Protein AF-A0A8S0VG34-F1 (afdb_monomer_lite)

InterPro domains:
  IPR052608 U-box domain-containing protein [PTHR45958] (40-133)

pLDDT: mean 79.33, std 19.15, range [35.06, 97.38]

Organism: NCBI:txid158383

Secondary structure (DSSP, 8-state):
-------------------------SHHHHHHHHHHHHHHHHHHHHHHHHHHHHHHHHHHHTS-HHHHHHHHHHHHHHHHHHHHHHHHHHHHHHHHHHHHHHHHHHHHTT---HHHHHHHHHHHHHHTT----

Foldseek 3Di:
DDDDDDDDDDDDDDDDDDDDDDDDDPVPVVVVVVVVVVVVVVVVVVVVVVVVVVVVVVVVVPPPPVVVVVVVVVVVVVVVVVVVVVVLVVVLVVLVVVLVVLVVVCVVVVPPDPVSVVVSVVSVCVSVVHDPD

Radius of gyration: 47.28 Å; chains: 1; bounding box: 106×42×109 Å

Sequence (133 aa):
MGRKKPSTYENDNVTTTQGGHGGGKLNVKAWKTLWRFFIRRRRSIAKSIEDITKEITHAVSCIPLASIDISLGTREDIDQLVDNMRNDKFRAAIAEEKILGKIESGTQERNVDRSYAYNLLVSIAKAVGVPTD

Structure (mmCIF, N/CA/C/O backbone):
data_AF-A0A8S0VG34-F1
#
_entry.id   AF-A0A8S0VG34-F1
#
loop_
_atom_site.group_PDB
_atom_site.id
_atom_site.type_symbol
_atom_site.label_atom_id
_atom_site.label_alt_id
_atom_site.label_comp_id
_atom_site.label_asym_id
_atom_site.label_entity_id
_atom_site.label_seq_id
_atom_site.pdbx_PDB_ins_code
_atom_site.Cartn_x
_atom_site.Cartn_y
_atom_site.Cartn_z
_atom_site.occupancy
_atom_site.B_iso_or_equiv
_atom_site.auth_seq_id
_atom_site.auth_comp_id
_atom_site.auth_asym_id
_atom_site.auth_atom_id
_atom_site.pdbx_PDB_model_num
ATOM 1 N N . MET A 1 1 ? 72.502 -19.125 -27.737 1.00 40.31 1 MET A N 1
ATOM 2 C CA . MET A 1 1 ? 73.772 -18.641 -28.330 1.00 40.31 1 MET A CA 1
ATOM 3 C C . MET A 1 1 ? 73.459 -17.741 -29.523 1.00 40.31 1 MET A C 1
ATOM 5 O O . MET A 1 1 ? 72.666 -18.161 -30.347 1.00 40.31 1 MET A O 1
ATOM 9 N N . GLY A 1 2 ? 74.096 -16.566 -29.633 1.00 43.59 2 GLY A N 1
ATOM 10 C CA . GLY A 1 2 ? 74.110 -15.735 -30.857 1.00 43.59 2 GLY A CA 1
ATOM 11 C C . GLY A 1 2 ? 73.312 -14.431 -30.736 1.00 43.59 2 GLY A C 1
ATOM 12 O O . GLY A 1 2 ? 72.114 -14.461 -30.952 1.00 43.59 2 GLY A O 1
ATOM 13 N N . ARG A 1 3 ? 73.886 -13.357 -30.156 1.00 39.12 3 ARG A N 1
ATOM 14 C CA . ARG A 1 3 ? 74.479 -12.159 -30.833 1.00 39.12 3 ARG A CA 1
ATOM 15 C C . ARG A 1 3 ? 73.453 -11.336 -31.640 1.00 39.12 3 ARG A C 1
ATOM 17 O O . ARG A 1 3 ? 72.701 -11.918 -32.392 1.00 39.12 3 ARG A O 1
ATOM 24 N N . LYS A 1 4 ? 73.406 -10.003 -31.681 1.00 43.50 4 LYS A N 1
ATOM 25 C CA . LYS A 1 4 ? 73.972 -8.816 -31.003 1.00 43.50 4 LYS A CA 1
ATOM 26 C C . LYS A 1 4 ? 73.130 -7.638 -31.582 1.00 43.50 4 LYS A C 1
ATOM 28 O O . LYS A 1 4 ? 72.599 -7.766 -32.680 1.00 43.50 4 LYS A O 1
ATOM 33 N N . LYS A 1 5 ? 72.979 -6.539 -30.832 1.00 45.50 5 LYS A N 1
ATOM 34 C CA . LYS A 1 5 ? 72.196 -5.321 -31.167 1.00 45.50 5 LYS A CA 1
ATOM 35 C C . LYS A 1 5 ? 72.882 -4.432 -32.257 1.00 45.50 5 LYS A C 1
ATOM 37 O O . LYS A 1 5 ? 73.869 -4.880 -32.831 1.00 45.50 5 LYS A O 1
ATOM 42 N N . PRO A 1 6 ? 72.526 -3.134 -32.389 1.00 62.75 6 PRO A N 1
ATOM 43 C CA . PRO A 1 6 ? 71.537 -2.504 -33.279 1.00 62.75 6 PRO A CA 1
ATOM 44 C C . PRO A 1 6 ? 72.239 -1.566 -34.301 1.00 62.75 6 PRO A C 1
ATOM 46 O O . PRO A 1 6 ? 73.437 -1.339 -34.177 1.00 62.75 6 PRO A O 1
ATOM 49 N N . SER A 1 7 ? 71.559 -0.967 -35.286 1.00 38.81 7 SER A N 1
ATOM 50 C CA . SER A 1 7 ? 72.181 0.153 -36.026 1.00 38.81 7 SER A CA 1
ATOM 51 C C . SER A 1 7 ? 71.122 1.036 -36.684 1.00 38.81 7 SER A C 1
ATOM 53 O O . SER A 1 7 ? 70.323 0.544 -37.471 1.00 38.81 7 SER A O 1
ATOM 55 N N . THR A 1 8 ? 70.831 2.192 -36.087 1.00 35.06 8 THR A N 1
ATOM 56 C CA . THR A 1 8 ? 71.418 3.520 -36.372 1.00 35.06 8 THR A CA 1
ATOM 57 C C . THR A 1 8 ? 70.882 4.084 -37.683 1.00 35.06 8 THR A C 1
ATOM 59 O O . THR A 1 8 ? 71.257 3.662 -38.770 1.00 35.06 8 THR A O 1
ATOM 62 N N . TYR A 1 9 ? 69.967 5.038 -37.526 1.00 39.81 9 TYR A N 1
ATOM 63 C CA . TYR A 1 9 ? 69.551 5.964 -38.563 1.00 39.81 9 TYR A CA 1
ATOM 64 C C . TYR A 1 9 ? 70.639 7.025 -38.697 1.00 39.81 9 TYR A C 1
ATOM 66 O O . TYR A 1 9 ? 70.852 7.807 -37.775 1.00 39.81 9 TYR A O 1
ATOM 74 N N . GLU A 1 10 ? 71.329 6.993 -39.824 1.00 38.03 10 GLU A N 1
ATOM 75 C CA . GLU A 1 10 ? 72.321 7.958 -40.289 1.00 38.03 10 GLU A CA 1
ATOM 76 C C . GLU A 1 10 ? 72.487 7.638 -41.784 1.00 38.03 10 GLU A C 1
ATOM 78 O O . GLU A 1 10 ? 72.580 6.467 -42.136 1.00 38.03 10 GLU A O 1
ATOM 83 N N . ASN A 1 11 ? 72.487 8.524 -42.764 1.00 38.16 11 ASN A N 1
ATOM 84 C CA . ASN A 1 11 ? 72.230 9.944 -42.907 1.00 38.16 11 ASN A CA 1
ATOM 85 C C . ASN A 1 11 ? 72.037 10.150 -44.429 1.00 38.16 11 ASN A C 1
ATOM 87 O O . ASN A 1 11 ? 72.308 9.251 -45.226 1.00 38.16 11 ASN A O 1
ATOM 91 N N . ASP A 1 12 ? 71.624 11.357 -44.798 1.00 39.22 12 ASP A N 1
ATOM 92 C CA . ASP A 1 12 ? 71.872 11.980 -46.100 1.00 39.22 12 ASP A CA 1
ATOM 93 C C . ASP A 1 12 ? 71.093 11.446 -47.311 1.00 39.22 12 ASP A C 1
ATOM 95 O O . ASP A 1 12 ? 71.310 10.362 -47.843 1.00 39.22 12 ASP A O 1
ATOM 99 N N . ASN A 1 13 ? 70.199 12.294 -47.826 1.00 40.22 13 ASN A N 1
ATOM 100 C CA . ASN A 1 13 ? 70.563 13.080 -49.005 1.00 40.22 13 ASN A CA 1
ATOM 101 C C . ASN A 1 13 ? 69.572 14.232 -49.204 1.00 40.22 13 ASN A C 1
ATOM 103 O O . ASN A 1 13 ? 68.452 14.079 -49.693 1.00 40.22 13 ASN A O 1
ATOM 107 N N . VAL A 1 14 ? 70.041 15.415 -48.818 1.00 51.06 14 VAL A N 1
ATOM 108 C CA . VAL A 1 14 ? 69.584 16.709 -49.322 1.00 51.06 14 VAL A CA 1
ATOM 109 C C . VAL A 1 14 ? 69.969 16.798 -50.799 1.00 51.06 14 VAL A C 1
ATOM 111 O O . VAL A 1 14 ? 71.143 16.654 -51.114 1.00 51.06 14 VAL A O 1
ATOM 114 N N . THR A 1 15 ? 69.019 17.069 -51.698 1.00 41.03 15 THR A N 1
ATOM 115 C CA . THR A 1 15 ? 69.069 18.213 -52.639 1.00 41.03 15 THR A CA 1
ATOM 116 C C . THR A 1 15 ? 67.884 18.214 -53.614 1.00 41.03 15 THR A C 1
ATOM 118 O O . THR A 1 15 ? 67.705 17.334 -54.445 1.00 41.03 15 THR A O 1
ATOM 121 N N . THR A 1 16 ? 67.074 19.263 -53.473 1.00 47.50 16 THR A N 1
ATOM 122 C CA . THR A 1 16 ? 66.627 20.193 -54.520 1.00 47.50 16 THR A CA 1
ATOM 123 C C . THR A 1 16 ? 66.358 19.658 -55.930 1.00 47.50 16 THR A C 1
ATOM 125 O O . THR A 1 16 ? 67.280 19.428 -56.705 1.00 47.50 16 THR A O 1
ATOM 128 N N . THR A 1 17 ? 65.098 19.741 -56.367 1.00 38.56 17 THR A N 1
ATOM 129 C CA . THR A 1 17 ? 64.801 20.335 -57.682 1.00 38.56 17 THR A CA 1
ATOM 130 C C . THR A 1 17 ? 63.447 21.043 -57.654 1.00 38.56 17 THR A C 1
ATOM 132 O O . THR A 1 17 ? 62.394 20.442 -57.453 1.00 38.56 17 THR A O 1
ATOM 135 N N . GLN A 1 18 ? 63.508 22.361 -57.818 1.00 44.81 18 GLN A N 1
ATOM 136 C CA . GLN A 1 18 ? 62.388 23.244 -58.116 1.00 44.81 18 GLN A CA 1
ATOM 137 C C . GLN A 1 18 ? 61.956 23.041 -59.578 1.00 44.81 18 GLN A C 1
ATOM 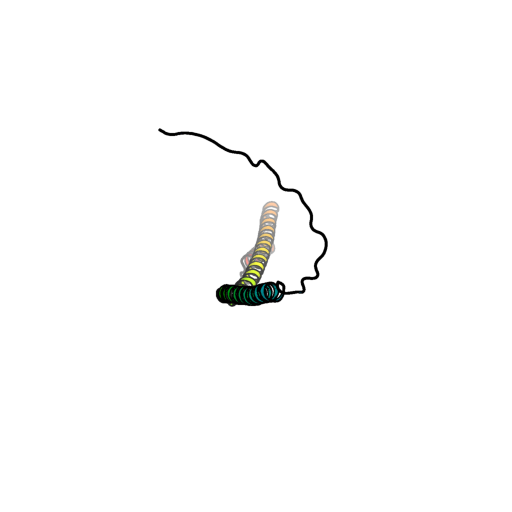139 O O . GLN A 1 18 ? 62.806 22.967 -60.459 1.00 44.81 18 GLN A O 1
ATOM 144 N N . GLY A 1 19 ? 60.644 23.068 -59.828 1.00 42.66 19 GLY A N 1
ATOM 145 C CA . GLY A 1 19 ? 60.066 23.389 -61.139 1.00 42.66 19 GLY A CA 1
ATOM 146 C C . GLY A 1 19 ? 59.635 22.190 -61.986 1.00 42.66 19 GLY A C 1
ATOM 147 O O . GLY A 1 19 ? 60.456 21.450 -62.508 1.00 42.66 19 GLY A O 1
ATOM 148 N N . GLY A 1 20 ? 58.323 22.043 -62.193 1.00 35.88 20 GLY A N 1
ATOM 149 C CA . GLY A 1 20 ? 57.797 21.101 -63.181 1.00 35.88 20 GLY A CA 1
ATOM 150 C C . GLY A 1 20 ? 56.324 20.776 -62.989 1.00 35.88 20 GLY A C 1
ATOM 151 O O . GLY A 1 20 ? 55.958 19.902 -62.215 1.00 35.88 20 GLY A O 1
ATOM 152 N N . HIS A 1 21 ? 55.479 21.502 -63.707 1.00 47.31 21 HIS A N 1
ATOM 153 C CA . HIS A 1 21 ? 54.034 21.345 -63.824 1.00 47.31 21 HIS A CA 1
ATOM 154 C C . HIS A 1 21 ? 53.612 19.868 -64.029 1.00 47.31 21 HIS A C 1
ATOM 156 O O . HIS A 1 21 ? 53.824 19.294 -65.093 1.00 47.31 21 HIS A O 1
ATOM 162 N N . GLY A 1 22 ? 53.006 19.247 -63.010 1.00 39.84 22 GLY A N 1
ATOM 163 C CA . GLY A 1 22 ? 52.525 17.862 -63.048 1.00 39.84 22 GLY A CA 1
ATOM 164 C C . GLY A 1 22 ? 51.101 17.758 -62.512 1.00 39.84 22 GLY A C 1
ATOM 165 O O . GLY A 1 22 ? 50.880 17.452 -61.343 1.00 39.84 22 GLY A O 1
ATOM 166 N N . GLY A 1 23 ? 50.120 18.051 -63.364 1.00 43.44 23 GLY A N 1
ATOM 167 C CA . GLY A 1 23 ? 48.701 17.984 -63.029 1.00 43.44 23 GLY A CA 1
ATOM 168 C C . GLY A 1 23 ? 48.244 16.605 -62.525 1.00 43.44 23 GLY A C 1
ATOM 169 O O . GLY A 1 23 ? 48.326 15.597 -63.221 1.00 43.44 23 GLY A O 1
ATOM 170 N N . GLY A 1 24 ? 47.686 16.587 -61.312 1.00 56.69 24 GLY A N 1
ATOM 171 C CA . GLY A 1 24 ? 46.324 16.094 -61.078 1.00 56.69 24 GLY A CA 1
ATOM 172 C C . GLY A 1 24 ? 45.984 14.626 -61.369 1.00 56.69 24 GLY A C 1
ATOM 173 O O . GLY A 1 24 ? 44.923 14.375 -61.930 1.00 56.69 24 GLY A O 1
ATOM 174 N N . LYS A 1 25 ? 46.791 13.636 -60.953 1.00 55.91 25 LYS A N 1
ATOM 175 C CA . LYS A 1 25 ? 46.405 12.203 -61.074 1.00 55.91 25 LYS A CA 1
ATOM 176 C C . LYS A 1 25 ? 46.281 11.404 -59.767 1.00 55.91 25 LYS A C 1
ATOM 178 O O . LYS A 1 25 ? 46.025 10.203 -59.815 1.00 55.91 25 LYS A O 1
ATOM 183 N N . LEU A 1 26 ? 46.370 12.042 -58.596 1.00 56.66 26 LEU A N 1
ATOM 184 C CA . LEU A 1 26 ? 46.308 11.347 -57.292 1.00 56.66 26 LEU A CA 1
ATOM 185 C C . LEU A 1 26 ? 45.003 11.530 -56.497 1.00 56.66 26 LEU A C 1
ATOM 187 O O . LEU A 1 26 ? 44.831 10.931 -55.440 1.00 56.66 26 LEU A O 1
ATOM 191 N N . ASN A 1 27 ? 44.033 12.282 -57.012 1.00 69.00 27 ASN A N 1
ATOM 192 C CA . ASN A 1 27 ? 42.864 12.681 -56.228 1.00 69.00 27 ASN A CA 1
ATOM 193 C C . ASN A 1 27 ? 41.664 11.713 -56.387 1.00 69.00 27 ASN A C 1
ATOM 195 O O . ASN A 1 27 ? 41.063 11.296 -55.404 1.00 69.00 27 ASN A O 1
ATOM 199 N N . VAL A 1 28 ? 41.389 11.197 -57.590 1.00 78.44 28 VAL A N 1
ATOM 200 C CA . VAL A 1 28 ? 40.199 10.351 -57.846 1.00 78.44 28 VAL A CA 1
ATOM 201 C C . VAL A 1 28 ? 40.183 9.055 -57.019 1.00 78.44 28 VAL A C 1
ATOM 203 O O . VAL A 1 28 ? 39.137 8.647 -56.512 1.00 78.44 28 VAL A O 1
ATOM 206 N N . LYS A 1 29 ? 41.342 8.408 -56.830 1.00 81.81 29 LYS A N 1
ATOM 207 C CA . LYS A 1 29 ? 41.445 7.186 -56.011 1.00 81.81 29 LYS A CA 1
ATOM 208 C C . LYS A 1 29 ? 41.180 7.474 -54.531 1.00 81.81 29 LYS A C 1
ATOM 210 O O . LYS A 1 29 ? 40.463 6.710 -53.893 1.00 81.81 29 LYS A O 1
ATOM 215 N N . ALA A 1 30 ? 41.702 8.584 -54.008 1.00 85.06 30 ALA A N 1
ATOM 216 C CA . ALA A 1 30 ? 41.491 8.992 -52.621 1.00 85.06 30 ALA A CA 1
ATOM 217 C C . ALA A 1 30 ? 40.011 9.305 -52.342 1.00 85.06 30 ALA A C 1
ATOM 219 O O . ALA A 1 30 ? 39.449 8.804 -51.369 1.00 85.06 30 ALA A O 1
ATOM 220 N N . TRP A 1 31 ? 39.343 10.031 -53.244 1.00 87.81 31 TRP A N 1
ATOM 221 C CA . TRP A 1 31 ? 37.920 10.364 -53.109 1.00 87.81 31 TRP A CA 1
ATOM 222 C C . TRP A 1 31 ? 37.017 9.141 -53.255 1.00 87.81 31 TRP A C 1
ATOM 224 O O . TRP A 1 31 ? 36.054 8.986 -52.505 1.00 87.81 31 TRP A O 1
ATOM 234 N N . LYS A 1 32 ? 37.369 8.206 -54.144 1.00 91.94 32 LYS A N 1
ATOM 235 C CA . LYS A 1 32 ? 36.672 6.919 -54.267 1.00 91.94 32 LYS A CA 1
ATOM 236 C C . LYS A 1 32 ? 36.789 6.083 -52.989 1.00 91.94 32 LYS A C 1
ATOM 238 O O . LYS A 1 32 ? 35.807 5.468 -52.569 1.00 91.94 32 LYS A O 1
ATOM 243 N N . THR A 1 33 ? 37.960 6.068 -52.354 1.00 88.88 33 THR A N 1
ATOM 244 C CA . THR A 1 33 ? 38.181 5.365 -51.081 1.00 88.88 33 THR A CA 1
ATOM 245 C C . THR A 1 33 ? 37.427 6.030 -49.929 1.00 88.88 33 THR A C 1
ATOM 247 O O . THR A 1 33 ? 36.768 5.332 -49.157 1.00 88.88 33 THR A O 1
ATOM 250 N N . LEU A 1 34 ? 37.437 7.364 -49.853 1.00 93.00 34 LEU A N 1
ATOM 251 C CA . LEU A 1 34 ? 36.669 8.127 -48.864 1.00 93.00 34 LEU A CA 1
ATOM 252 C C . LEU A 1 34 ? 35.166 7.891 -49.010 1.00 93.00 34 LEU A C 1
ATOM 254 O O . LEU A 1 34 ? 34.503 7.557 -48.031 1.00 93.00 34 LEU A O 1
ATOM 258 N N . TRP A 1 35 ? 34.622 7.972 -50.225 1.00 93.56 35 TRP A N 1
ATOM 259 C CA . TRP A 1 35 ? 33.202 7.713 -50.459 1.00 93.56 35 TRP A CA 1
ATOM 260 C C . TRP A 1 35 ? 32.822 6.284 -50.037 1.00 93.56 35 TRP A C 1
ATOM 262 O O . TRP A 1 35 ? 31.864 6.080 -49.287 1.00 93.56 35 TRP A O 1
ATOM 272 N N . ARG A 1 36 ? 33.620 5.280 -50.417 1.00 93.31 36 ARG A N 1
ATOM 273 C CA . ARG A 1 36 ? 33.411 3.892 -49.972 1.00 93.31 36 ARG A CA 1
ATOM 274 C C . ARG A 1 36 ? 33.410 3.759 -48.448 1.00 93.31 36 ARG A C 1
ATOM 276 O O . ARG A 1 36 ? 32.564 3.048 -47.903 1.00 93.31 36 ARG A O 1
ATOM 283 N N . PHE A 1 37 ? 34.318 4.450 -47.762 1.00 93.62 37 PHE A N 1
ATOM 284 C CA . PHE A 1 37 ? 34.355 4.491 -46.302 1.00 93.62 37 PHE A CA 1
ATOM 285 C C . PHE A 1 37 ? 33.086 5.125 -45.716 1.00 93.62 37 PHE A C 1
ATOM 287 O O . PHE A 1 37 ? 32.470 4.536 -44.828 1.00 93.62 37 PHE A O 1
ATOM 294 N N . PHE A 1 38 ? 32.645 6.267 -46.249 1.00 94.25 38 PHE A N 1
ATOM 295 C CA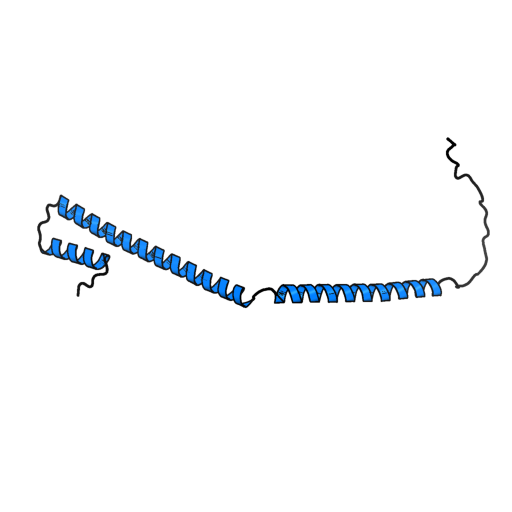 . PHE A 1 38 ? 31.432 6.952 -45.798 1.00 94.25 38 PHE A CA 1
ATOM 296 C C . PHE A 1 38 ? 30.169 6.104 -45.977 1.00 94.25 38 PHE A C 1
ATOM 298 O O . PHE A 1 38 ? 29.379 5.998 -45.038 1.00 94.25 38 PHE A O 1
ATOM 305 N N . ILE A 1 39 ? 29.987 5.449 -47.132 1.00 93.56 39 ILE A N 1
ATOM 306 C CA . ILE A 1 39 ? 28.841 4.548 -47.355 1.00 93.56 39 ILE A CA 1
ATOM 307 C C . ILE A 1 39 ? 28.861 3.408 -46.338 1.00 93.56 39 ILE A C 1
ATOM 309 O O . ILE A 1 39 ? 27.844 3.124 -45.705 1.00 93.56 39 ILE A O 1
ATOM 313 N N . ARG A 1 40 ? 30.018 2.757 -46.162 1.00 93.56 40 ARG A N 1
ATOM 314 C CA . ARG A 1 40 ? 30.153 1.632 -45.230 1.00 93.56 40 ARG A CA 1
ATOM 315 C C . ARG A 1 40 ? 29.859 2.061 -43.796 1.00 93.56 40 ARG A C 1
ATOM 317 O O . ARG A 1 40 ? 29.150 1.355 -43.086 1.00 93.56 40 ARG A O 1
ATOM 324 N N . ARG A 1 41 ? 30.350 3.232 -43.389 1.00 94.88 41 ARG A N 1
ATOM 325 C CA . ARG A 1 41 ? 30.123 3.766 -42.046 1.00 94.88 41 ARG A CA 1
ATOM 326 C C . ARG A 1 41 ? 28.662 4.142 -41.812 1.00 94.88 41 ARG A C 1
ATOM 328 O O . ARG A 1 41 ? 28.127 3.764 -40.779 1.00 94.88 41 ARG A O 1
ATOM 335 N N . ARG A 1 42 ? 27.985 4.786 -42.772 1.00 93.88 42 ARG A N 1
ATOM 336 C CA . ARG A 1 42 ? 26.542 5.069 -42.653 1.00 93.88 42 ARG A CA 1
ATOM 337 C C . ARG A 1 42 ? 25.711 3.794 -42.530 1.00 93.88 42 ARG A C 1
ATOM 339 O O . ARG A 1 42 ? 24.840 3.736 -41.674 1.00 93.88 42 ARG A O 1
ATOM 346 N N . ARG A 1 43 ? 26.009 2.762 -43.329 1.00 93.56 43 ARG A N 1
ATOM 347 C CA . ARG A 1 43 ? 25.324 1.460 -43.232 1.00 93.56 43 ARG A CA 1
ATOM 348 C C . ARG A 1 43 ? 25.565 0.780 -41.886 1.00 93.56 43 ARG A C 1
ATOM 350 O O . ARG A 1 43 ? 24.628 0.258 -41.303 1.00 93.56 43 ARG A O 1
ATOM 357 N N . SER A 1 44 ? 26.797 0.823 -41.383 1.00 95.00 44 SER A N 1
ATOM 358 C CA . SER A 1 44 ? 27.142 0.264 -40.071 1.00 95.00 44 SER A CA 1
ATOM 359 C C . SER A 1 44 ? 26.424 0.982 -38.927 1.00 95.00 44 SER A C 1
ATOM 361 O O . SER A 1 44 ? 25.912 0.317 -38.034 1.00 95.00 44 SER A O 1
ATOM 363 N N . ILE A 1 45 ? 26.342 2.314 -38.971 1.00 95.25 45 ILE A N 1
ATOM 364 C CA . ILE A 1 45 ? 25.615 3.100 -37.965 1.00 95.25 45 ILE A CA 1
ATOM 365 C C . ILE A 1 45 ? 24.115 2.799 -38.035 1.00 95.25 45 ILE A C 1
ATOM 367 O O . ILE A 1 45 ? 23.506 2.527 -37.009 1.00 95.25 45 ILE A O 1
ATOM 371 N N . ALA A 1 46 ? 23.529 2.787 -39.236 1.00 96.00 46 ALA A N 1
ATOM 372 C CA . ALA A 1 46 ? 22.114 2.461 -39.414 1.00 96.00 46 ALA A CA 1
ATOM 373 C C . ALA A 1 46 ? 21.779 1.057 -38.888 1.00 96.00 46 ALA A C 1
ATOM 375 O O . ALA A 1 46 ? 20.776 0.884 -38.204 1.00 96.00 46 ALA A O 1
ATOM 376 N N . LYS A 1 47 ? 22.654 0.077 -39.146 1.00 96.19 47 LYS A N 1
ATOM 377 C CA . LYS A 1 47 ? 22.505 -1.290 -38.644 1.00 96.19 47 LYS A CA 1
ATOM 378 C C . LYS A 1 47 ? 22.562 -1.348 -37.116 1.00 96.19 47 LYS A C 1
ATOM 380 O O . LYS A 1 47 ? 21.699 -1.953 -36.502 1.00 96.19 47 LYS A O 1
ATOM 385 N N . SER A 1 48 ? 23.518 -0.647 -36.507 1.00 96.81 48 SER A N 1
ATOM 386 C CA . SER A 1 48 ? 23.619 -0.569 -35.047 1.00 96.81 48 SER A CA 1
ATOM 387 C C . SER A 1 48 ? 22.379 0.065 -34.412 1.00 96.81 48 SER A C 1
ATOM 389 O O . SER A 1 48 ? 21.932 -0.409 -33.376 1.00 96.81 48 SER A O 1
ATOM 391 N N . ILE A 1 49 ? 21.814 1.113 -35.020 1.00 96.88 49 ILE A N 1
ATOM 392 C CA . ILE A 1 49 ? 20.578 1.742 -34.532 1.00 96.88 49 ILE A CA 1
ATOM 393 C C . ILE A 1 49 ? 19.403 0.766 -34.633 1.00 96.88 49 ILE A C 1
ATOM 395 O O . ILE A 1 49 ? 18.621 0.658 -33.692 1.00 96.88 49 ILE A O 1
ATOM 399 N N . GLU A 1 50 ? 19.280 0.051 -35.752 1.00 97.38 50 GLU A N 1
ATOM 400 C CA . GLU A 1 50 ? 18.244 -0.969 -35.944 1.00 97.38 50 GLU A CA 1
ATOM 401 C C . GLU A 1 50 ? 18.336 -2.064 -34.873 1.00 97.38 50 GLU A C 1
ATOM 403 O O . GLU A 1 50 ? 17.328 -2.410 -34.259 1.00 97.38 50 GLU A O 1
ATOM 408 N N . ASP A 1 51 ? 19.540 -2.577 -34.625 1.00 96.94 51 ASP A N 1
ATOM 409 C CA . ASP A 1 51 ? 19.759 -3.667 -33.677 1.00 96.94 51 ASP A CA 1
ATOM 410 C C . ASP A 1 51 ? 19.480 -3.211 -32.229 1.00 96.94 51 ASP A C 1
ATOM 412 O O . ASP A 1 51 ? 18.734 -3.882 -31.517 1.00 96.94 51 ASP A O 1
ATOM 416 N N . ILE A 1 52 ? 19.949 -2.019 -31.829 1.00 96.75 52 ILE A N 1
ATOM 417 C CA . ILE A 1 52 ? 19.647 -1.428 -30.508 1.00 96.75 52 ILE A CA 1
ATOM 418 C C . ILE A 1 52 ? 18.141 -1.187 -30.347 1.00 96.75 52 ILE A C 1
ATOM 420 O O . ILE A 1 52 ? 17.568 -1.467 -29.298 1.00 96.75 52 ILE A O 1
ATOM 424 N N . THR A 1 53 ? 17.469 -0.691 -31.387 1.00 95.94 53 THR A N 1
ATOM 425 C CA . THR A 1 53 ? 16.023 -0.422 -31.329 1.00 95.94 53 THR A CA 1
ATOM 426 C C . THR A 1 53 ? 15.229 -1.717 -31.159 1.00 95.94 53 THR A C 1
ATOM 428 O O . THR A 1 53 ? 14.253 -1.742 -30.407 1.00 95.94 53 THR A O 1
ATOM 431 N N . LYS A 1 54 ? 15.651 -2.811 -31.807 1.00 96.62 54 LYS A N 1
ATOM 432 C CA . LYS A 1 54 ? 15.046 -4.138 -31.615 1.00 96.62 54 LYS A CA 1
ATOM 433 C C . LYS A 1 54 ? 15.246 -4.650 -30.197 1.00 96.62 54 LYS A C 1
ATOM 435 O O . LYS A 1 54 ? 14.298 -5.168 -29.618 1.00 96.62 54 LYS A O 1
ATOM 440 N N . GLU A 1 55 ? 16.438 -4.477 -29.637 1.00 96.00 55 GLU A N 1
ATOM 441 C CA . GLU A 1 55 ? 16.733 -4.881 -28.263 1.00 96.00 55 GLU A CA 1
ATOM 442 C C . GLU A 1 55 ? 15.901 -4.085 -27.248 1.00 96.00 55 GLU A C 1
ATOM 444 O O . GLU A 1 55 ? 15.286 -4.683 -26.369 1.00 96.00 55 GLU A O 1
ATOM 449 N N . ILE A 1 56 ? 15.775 -2.763 -27.423 1.00 94.19 56 ILE A N 1
ATOM 450 C CA . ILE A 1 56 ? 14.889 -1.919 -26.603 1.00 94.19 56 ILE A CA 1
ATOM 451 C C . ILE A 1 56 ? 13.437 -2.374 -26.738 1.00 94.19 56 ILE A C 1
ATOM 453 O O . ILE A 1 56 ? 12.745 -2.528 -25.737 1.00 94.19 56 ILE A O 1
ATOM 457 N N . THR A 1 57 ? 12.971 -2.620 -27.964 1.00 93.00 57 THR A N 1
ATOM 458 C CA . THR A 1 57 ? 11.595 -3.078 -28.211 1.00 93.00 57 THR A CA 1
ATOM 459 C C . THR A 1 57 ? 11.332 -4.408 -27.513 1.00 93.00 57 THR A C 1
ATOM 461 O O . THR A 1 57 ? 10.307 -4.565 -26.854 1.00 93.00 57 THR A O 1
ATOM 464 N N . HIS A 1 58 ? 12.278 -5.345 -27.600 1.00 91.06 58 HIS A N 1
ATOM 465 C CA . HIS A 1 58 ? 12.195 -6.628 -26.918 1.00 91.06 58 HIS A CA 1
ATOM 466 C C . HIS A 1 58 ? 12.182 -6.446 -25.394 1.00 91.06 58 HIS A C 1
ATOM 468 O O . HIS A 1 58 ? 11.276 -6.943 -24.731 1.00 91.06 58 HIS A O 1
ATOM 474 N N . ALA A 1 59 ? 13.112 -5.665 -24.840 1.00 89.50 59 ALA A N 1
ATOM 475 C CA . ALA A 1 59 ? 13.179 -5.383 -23.409 1.00 89.50 59 ALA A CA 1
ATOM 476 C C . ALA A 1 59 ? 11.885 -4.744 -22.882 1.00 89.50 59 ALA A C 1
ATOM 478 O O . ALA A 1 59 ? 11.359 -5.189 -21.868 1.00 89.50 59 ALA A O 1
ATOM 479 N N . VAL A 1 60 ? 11.330 -3.761 -23.598 1.00 84.00 60 VAL A N 1
ATOM 480 C CA . VAL A 1 60 ? 10.057 -3.114 -23.248 1.00 84.00 60 VAL A CA 1
ATOM 481 C C . VAL A 1 60 ? 8.883 -4.085 -23.373 1.00 84.00 60 VAL A C 1
ATOM 483 O O . VAL A 1 60 ? 8.005 -4.074 -22.517 1.00 84.00 60 VAL A O 1
ATOM 486 N N . SER A 1 61 ? 8.873 -4.968 -24.376 1.00 83.06 61 SER A N 1
ATOM 487 C CA . SER A 1 61 ? 7.833 -6.000 -24.510 1.00 83.06 61 SER A CA 1
ATOM 488 C C . SER A 1 61 ? 7.866 -7.042 -23.388 1.00 83.06 61 SER A C 1
ATOM 490 O O . SER A 1 61 ? 6.837 -7.631 -23.066 1.00 83.06 61 SER A O 1
ATOM 492 N N . CYS A 1 62 ? 9.030 -7.245 -22.763 1.00 82.25 62 CYS A N 1
ATOM 493 C CA . CYS A 1 62 ? 9.175 -8.091 -21.583 1.00 82.25 62 CYS A CA 1
ATOM 494 C C . CYS A 1 62 ? 8.712 -7.404 -20.291 1.00 82.25 62 CYS A C 1
ATOM 496 O O . CYS A 1 62 ? 8.585 -8.087 -19.277 1.00 82.25 62 CYS A O 1
ATOM 498 N N . ILE A 1 63 ? 8.468 -6.087 -20.296 1.00 81.12 63 ILE A N 1
ATOM 499 C CA . ILE A 1 63 ? 7.907 -5.388 -19.140 1.00 81.12 63 ILE A CA 1
ATOM 500 C C . ILE A 1 63 ? 6.406 -5.696 -19.102 1.00 81.12 63 ILE A C 1
ATOM 502 O O . ILE A 1 63 ? 5.679 -5.293 -20.013 1.00 81.12 63 ILE A O 1
ATOM 506 N N . PRO A 1 64 ? 5.896 -6.369 -18.057 1.00 73.62 64 PRO A N 1
ATOM 507 C CA . PRO A 1 64 ? 4.465 -6.554 -17.895 1.00 73.62 64 PRO A CA 1
ATOM 508 C C . PRO A 1 64 ? 3.840 -5.207 -17.510 1.00 73.62 64 PRO A C 1
ATOM 510 O O . PRO A 1 64 ? 3.671 -4.905 -16.333 1.00 73.62 64 PRO A O 1
ATOM 513 N N . LEU A 1 65 ? 3.511 -4.377 -18.506 1.00 65.94 65 LEU A N 1
ATOM 514 C CA . LEU A 1 65 ? 2.960 -3.028 -18.310 1.00 65.94 65 LEU A CA 1
ATOM 515 C C . LEU A 1 65 ? 1.685 -3.046 -17.452 1.00 65.94 65 LEU A C 1
ATOM 517 O O . LEU A 1 65 ? 1.516 -2.190 -16.589 1.00 65.94 65 LEU A O 1
ATOM 521 N N . ALA A 1 66 ? 0.849 -4.078 -17.607 1.00 63.47 66 ALA A N 1
ATOM 522 C CA . ALA A 1 66 ? -0.317 -4.302 -16.753 1.00 63.47 66 ALA A CA 1
ATOM 523 C C . ALA A 1 66 ? 0.060 -4.497 -15.270 1.00 63.47 66 ALA A C 1
ATOM 525 O O . ALA A 1 66 ? -0.662 -4.051 -14.390 1.00 63.47 66 ALA A O 1
ATOM 526 N N . SER A 1 67 ? 1.214 -5.104 -14.972 1.00 62.38 67 SER A N 1
ATOM 527 C CA . SER A 1 67 ? 1.685 -5.283 -13.592 1.00 62.38 67 SER A CA 1
ATOM 528 C C . SER A 1 67 ? 2.150 -3.976 -12.950 1.00 62.38 67 SER A C 1
ATOM 530 O O . SER A 1 67 ? 2.116 -3.879 -11.727 1.00 62.38 67 SER A O 1
ATOM 532 N N . ILE A 1 68 ? 2.604 -2.994 -13.734 1.00 63.88 68 ILE A N 1
ATOM 533 C CA . ILE A 1 68 ? 3.024 -1.684 -13.211 1.00 63.88 68 ILE A CA 1
ATOM 534 C C . ILE A 1 68 ? 1.798 -0.886 -12.758 1.00 63.88 68 ILE A C 1
ATOM 536 O O . ILE A 1 68 ? 1.813 -0.323 -11.667 1.00 63.88 68 ILE A O 1
ATOM 540 N N . ASP A 1 69 ? 0.732 -0.896 -13.557 1.00 65.81 69 ASP A N 1
ATOM 541 C CA . ASP A 1 69 ? -0.526 -0.211 -13.241 1.00 65.81 69 ASP A CA 1
ATOM 542 C C . ASP A 1 69 ? -1.235 -0.856 -12.035 1.00 65.81 69 ASP A C 1
ATOM 544 O O . ASP A 1 69 ? -1.615 -0.178 -11.082 1.00 65.81 69 ASP A O 1
ATOM 548 N N . ILE A 1 70 ? -1.278 -2.196 -11.998 1.00 66.50 70 ILE A N 1
ATOM 549 C CA . ILE A 1 70 ? -1.799 -2.954 -10.848 1.00 66.50 70 ILE A CA 1
ATOM 550 C C . ILE A 1 70 ? -0.974 -2.671 -9.579 1.00 66.50 70 ILE A C 1
ATOM 552 O O . ILE A 1 70 ? -1.538 -2.529 -8.498 1.00 66.50 70 ILE A O 1
ATOM 556 N N . SER A 1 71 ? 0.354 -2.554 -9.685 1.00 67.38 71 SER A N 1
ATOM 557 C CA . SER A 1 71 ? 1.239 -2.260 -8.543 1.00 67.38 71 SER A CA 1
ATOM 558 C C . SER A 1 71 ? 1.002 -0.863 -7.946 1.00 67.38 71 SER A C 1
ATOM 560 O O . SER A 1 71 ? 1.071 -0.682 -6.733 1.00 67.38 71 SER A O 1
ATOM 562 N N . LEU A 1 72 ? 0.673 0.125 -8.783 1.00 71.12 72 LEU A N 1
ATOM 563 C CA . LEU A 1 72 ? 0.331 1.476 -8.332 1.00 71.12 72 LEU A CA 1
ATOM 564 C C . LEU A 1 72 ? -1.038 1.528 -7.647 1.00 71.12 72 LEU A C 1
ATOM 566 O O . LEU A 1 72 ? -1.127 2.062 -6.545 1.00 71.12 72 LEU A O 1
ATOM 570 N N . GLY A 1 73 ? -2.071 0.930 -8.251 1.00 76.06 73 GLY A N 1
ATOM 571 C CA . GLY A 1 73 ? -3.407 0.870 -7.645 1.00 76.06 73 GLY A CA 1
ATOM 572 C C . GLY A 1 73 ? -3.414 0.108 -6.317 1.00 76.06 73 GLY A C 1
ATOM 573 O O . GLY A 1 73 ? -3.913 0.606 -5.315 1.00 76.06 73 GLY A O 1
ATOM 574 N N . THR A 1 74 ? -2.752 -1.052 -6.270 1.00 77.19 74 THR A N 1
ATOM 575 C CA . THR A 1 74 ? -2.665 -1.860 -5.039 1.00 77.19 74 THR A CA 1
ATOM 576 C C . THR A 1 74 ? -1.919 -1.159 -3.909 1.00 77.19 74 THR A C 1
ATOM 578 O O . THR A 1 74 ? -2.252 -1.372 -2.747 1.00 77.19 74 THR A O 1
ATOM 581 N N . ARG A 1 75 ? -0.925 -0.318 -4.211 1.00 81.62 75 ARG A N 1
ATOM 582 C CA . ARG A 1 75 ? -0.231 0.463 -3.184 1.00 81.62 75 ARG A CA 1
ATOM 583 C C . ARG A 1 75 ? -1.138 1.519 -2.557 1.00 81.62 75 ARG A C 1
ATOM 585 O O . ARG A 1 75 ? -1.145 1.626 -1.337 1.00 81.62 75 ARG A O 1
ATOM 592 N N . GLU A 1 76 ? -1.895 2.253 -3.368 1.00 86.81 76 GLU A N 1
ATOM 593 C CA . GLU A 1 76 ? -2.857 3.245 -2.871 1.00 86.81 76 GLU A CA 1
ATOM 594 C C . GLU A 1 76 ? -3.932 2.577 -2.000 1.00 86.81 76 GLU A C 1
ATOM 596 O O . GLU A 1 76 ? -4.212 3.041 -0.896 1.00 86.81 76 GLU A O 1
ATOM 601 N N . ASP A 1 77 ? -4.456 1.427 -2.438 1.00 85.25 77 ASP A N 1
ATOM 602 C CA . ASP A 1 77 ? -5.434 0.648 -1.671 1.00 85.25 77 ASP A CA 1
ATOM 603 C C . ASP A 1 77 ? -4.866 0.182 -0.315 1.00 85.25 77 ASP A C 1
ATOM 605 O O . ASP A 1 77 ? -5.560 0.203 0.706 1.00 85.25 77 ASP A O 1
ATOM 609 N N . ILE A 1 78 ? -3.594 -0.236 -0.286 1.00 85.75 78 ILE A N 1
ATOM 610 C CA . ILE A 1 78 ? -2.899 -0.634 0.946 1.00 85.75 78 ILE A CA 1
ATOM 611 C C . ILE A 1 78 ? -2.700 0.570 1.869 1.00 85.75 78 ILE A C 1
ATOM 613 O O . ILE A 1 78 ? -2.975 0.455 3.064 1.00 85.75 78 ILE A O 1
ATOM 617 N N . ASP A 1 79 ? -2.246 1.708 1.344 1.00 89.00 79 ASP A N 1
ATOM 618 C CA . ASP A 1 79 ? -2.025 2.923 2.132 1.00 89.00 79 ASP A CA 1
ATOM 619 C C . ASP A 1 79 ? -3.357 3.417 2.734 1.00 89.00 79 ASP A C 1
ATOM 621 O O . ASP A 1 79 ? -3.445 3.658 3.943 1.00 89.00 79 ASP A O 1
ATOM 625 N N . GLN A 1 80 ? -4.438 3.421 1.945 1.00 93.25 80 GLN A N 1
ATOM 626 C CA . GLN A 1 80 ? -5.784 3.748 2.421 1.00 93.25 80 GLN A CA 1
ATOM 627 C C . GLN A 1 80 ? -6.274 2.772 3.503 1.00 93.25 80 GLN A C 1
ATOM 629 O O . GLN A 1 80 ? -6.861 3.186 4.508 1.00 93.25 80 GLN A O 1
ATOM 634 N N . LEU A 1 81 ? -6.043 1.467 3.327 1.00 89.31 81 LEU A N 1
ATOM 635 C CA . LEU A 1 81 ? -6.407 0.460 4.322 1.00 89.31 81 LEU A CA 1
ATOM 636 C C . LEU A 1 81 ? -5.642 0.663 5.636 1.00 89.31 81 LEU A C 1
ATOM 638 O O . LEU A 1 81 ? -6.240 0.588 6.711 1.00 89.31 81 LEU A O 1
ATOM 642 N N . VAL A 1 82 ? -4.338 0.938 5.563 1.00 90.69 82 VAL A N 1
ATOM 643 C CA . VAL A 1 82 ? -3.494 1.201 6.737 1.00 90.69 82 VAL A CA 1
ATOM 644 C C . VAL A 1 82 ? -3.986 2.431 7.497 1.00 90.69 82 VAL A C 1
ATOM 646 O O . VAL A 1 82 ? -4.100 2.373 8.726 1.00 90.69 82 VAL A O 1
ATOM 649 N N . ASP A 1 83 ? -4.337 3.507 6.795 1.00 94.00 83 ASP A N 1
ATOM 650 C CA . ASP A 1 83 ? -4.868 4.724 7.409 1.00 94.00 83 ASP A CA 1
ATOM 651 C C . ASP A 1 83 ? -6.222 4.488 8.086 1.00 94.00 83 ASP A C 1
ATOM 653 O O . ASP A 1 83 ? -6.413 4.889 9.241 1.00 94.00 83 ASP A O 1
ATOM 657 N N . ASN A 1 84 ? -7.131 3.761 7.431 1.00 92.62 84 ASN A N 1
ATOM 658 C CA . ASN A 1 84 ? -8.419 3.381 8.013 1.00 92.62 84 ASN A CA 1
ATOM 659 C C . ASN A 1 84 ? -8.230 2.539 9.283 1.00 92.62 84 ASN A C 1
ATOM 661 O O . ASN A 1 84 ? -8.773 2.866 10.338 1.00 92.62 84 ASN A O 1
ATOM 665 N N . MET A 1 85 ? -7.382 1.507 9.226 1.00 90.06 85 MET A N 1
ATOM 666 C CA . MET A 1 85 ? -7.082 0.659 10.383 1.00 90.06 85 MET A CA 1
ATOM 667 C C . MET A 1 85 ? -6.438 1.442 11.528 1.00 90.06 85 MET A C 1
ATOM 669 O O . MET A 1 85 ? -6.697 1.160 12.700 1.00 90.06 85 MET A O 1
ATOM 673 N N . ARG A 1 86 ? -5.569 2.410 11.220 1.00 91.44 86 ARG A N 1
ATOM 674 C CA . ARG A 1 86 ? -4.934 3.257 12.233 1.00 91.44 86 ARG A CA 1
ATOM 675 C C . ARG A 1 86 ? -5.950 4.178 12.898 1.00 91.44 86 ARG A C 1
ATOM 677 O O . ARG A 1 86 ? -5.919 4.311 14.121 1.00 91.44 86 ARG A O 1
ATOM 684 N N . ASN A 1 87 ? -6.843 4.779 12.117 1.00 93.00 87 ASN A N 1
ATOM 685 C CA . ASN A 1 87 ? -7.919 5.618 12.631 1.00 93.00 87 ASN A CA 1
ATOM 686 C C . ASN A 1 87 ? -8.863 4.807 13.528 1.00 93.00 87 ASN A C 1
ATOM 688 O O . ASN A 1 87 ? -9.118 5.198 14.665 1.00 93.00 87 ASN A O 1
ATOM 692 N N . ASP A 1 88 ? -9.282 3.622 13.088 1.00 89.50 88 ASP A N 1
ATOM 693 C CA . ASP A 1 88 ? -10.159 2.756 13.876 1.00 89.50 88 ASP A CA 1
ATOM 694 C C . ASP A 1 88 ? -9.496 2.279 15.172 1.00 89.50 88 ASP A C 1
ATOM 696 O O . ASP A 1 88 ? -10.114 2.351 16.235 1.00 89.50 88 ASP A O 1
ATOM 700 N N . LYS A 1 89 ? -8.214 1.888 15.132 1.00 85.69 89 LYS A N 1
ATOM 701 C CA . LYS A 1 89 ? -7.444 1.568 16.349 1.00 85.69 89 LYS A CA 1
ATOM 702 C C . LYS A 1 89 ? -7.372 2.752 17.308 1.00 85.69 89 LYS A C 1
ATOM 704 O O . LYS A 1 89 ? -7.531 2.573 18.512 1.00 85.69 89 LYS A O 1
ATOM 709 N N . PHE A 1 90 ? -7.141 3.956 16.791 1.00 89.12 90 PHE A N 1
ATOM 710 C CA . PHE A 1 90 ? -7.087 5.167 17.605 1.00 89.12 90 PHE A CA 1
ATOM 711 C C . PHE A 1 90 ? -8.446 5.484 18.245 1.00 89.12 90 PHE A C 1
ATOM 713 O O . PHE A 1 90 ? -8.520 5.769 19.439 1.00 89.12 90 PHE A O 1
ATOM 720 N N . ARG A 1 91 ? -9.539 5.366 17.485 1.00 88.44 91 ARG A N 1
ATOM 721 C CA . ARG A 1 91 ? -10.906 5.551 17.993 1.00 88.44 91 ARG A CA 1
ATOM 722 C C . ARG A 1 91 ? -11.277 4.509 19.047 1.00 88.44 91 ARG A C 1
ATOM 724 O O . ARG A 1 91 ? -11.881 4.874 20.054 1.00 88.44 91 ARG A O 1
ATOM 731 N N . ALA A 1 92 ? -10.900 3.249 18.836 1.00 88.69 92 ALA A N 1
ATOM 732 C CA . ALA A 1 92 ? -11.104 2.176 19.804 1.00 88.69 92 ALA A CA 1
ATOM 733 C C . ALA A 1 92 ? -10.347 2.456 21.111 1.00 88.69 92 ALA A C 1
ATOM 735 O O . ALA A 1 92 ? -10.954 2.415 22.178 1.00 88.69 92 ALA A O 1
ATOM 736 N N . ALA A 1 93 ? -9.073 2.852 21.024 1.00 89.31 93 ALA A N 1
ATOM 737 C CA . ALA A 1 93 ? -8.266 3.207 22.191 1.00 89.31 93 ALA A CA 1
ATOM 738 C C . ALA A 1 93 ? -8.855 4.393 22.978 1.00 89.31 93 ALA A C 1
ATOM 740 O O . ALA A 1 93 ? -8.910 4.356 24.203 1.00 89.31 93 ALA A O 1
ATOM 741 N N . ILE A 1 94 ? -9.368 5.427 22.295 1.00 90.25 94 ILE A N 1
ATOM 742 C CA . ILE A 1 94 ? -10.062 6.547 22.958 1.00 90.25 94 ILE A CA 1
ATOM 743 C C . ILE A 1 94 ? -11.322 6.069 23.692 1.00 90.25 94 ILE A C 1
ATOM 745 O O . ILE A 1 94 ? -11.618 6.534 24.796 1.00 90.25 94 ILE A O 1
ATOM 749 N N . ALA A 1 95 ? -12.105 5.185 23.071 1.00 91.44 95 ALA A N 1
ATOM 750 C CA . ALA A 1 95 ? -13.321 4.658 23.681 1.00 91.44 95 ALA A CA 1
ATOM 751 C C . ALA A 1 95 ? -13.006 3.811 24.924 1.00 91.44 95 ALA A C 1
ATOM 753 O O . ALA A 1 95 ? -13.687 3.954 25.940 1.00 91.44 95 ALA A O 1
ATOM 754 N N . GLU A 1 96 ? -11.960 2.987 24.852 1.00 92.12 96 GLU A N 1
ATOM 755 C CA . GLU 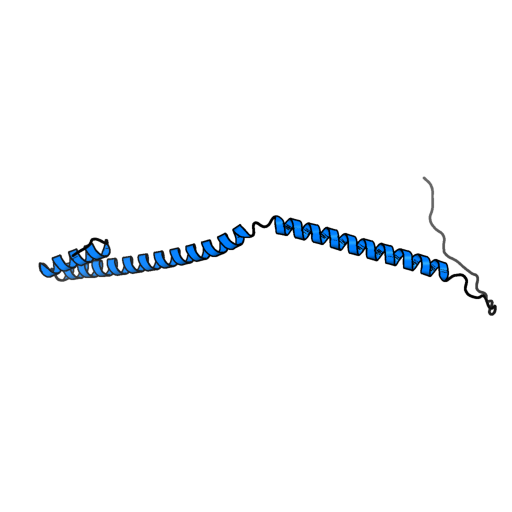A 1 96 ? -11.455 2.180 25.962 1.00 92.12 96 GLU A CA 1
ATOM 756 C C . GLU A 1 96 ? -10.973 3.055 27.125 1.00 92.12 96 GLU A C 1
ATOM 758 O O . GLU A 1 96 ? -11.447 2.888 28.248 1.00 92.12 96 GLU A O 1
ATOM 763 N N . GLU A 1 97 ? -10.141 4.063 26.853 1.00 91.75 97 GLU A N 1
ATOM 764 C CA . GLU A 1 97 ? -9.640 5.001 27.867 1.00 91.75 97 GLU A CA 1
ATOM 765 C C . GLU A 1 97 ? -10.784 5.737 28.579 1.00 91.75 97 GLU A C 1
ATOM 767 O O . GLU A 1 97 ? -10.820 5.864 29.803 1.00 91.75 97 GLU A O 1
ATOM 772 N N . LYS A 1 98 ? -11.800 6.168 27.823 1.00 91.19 98 LYS A N 1
ATOM 773 C CA . LYS A 1 98 ? -12.993 6.806 28.391 1.00 91.19 98 LYS A CA 1
ATOM 774 C C . LYS A 1 98 ? -13.774 5.867 29.316 1.00 91.19 98 LYS A C 1
ATOM 776 O O . LYS A 1 98 ? -14.377 6.333 30.284 1.00 91.19 98 LYS A O 1
ATOM 781 N N . ILE A 1 99 ? -13.833 4.572 29.002 1.00 94.38 99 ILE A N 1
ATOM 782 C CA . ILE A 1 99 ? -14.487 3.567 29.851 1.00 94.38 99 ILE A CA 1
ATOM 783 C C . ILE A 1 99 ? -13.660 3.330 31.113 1.00 94.38 99 ILE A C 1
ATOM 785 O O . ILE A 1 99 ? -14.237 3.326 32.198 1.00 94.38 99 ILE A O 1
ATOM 789 N N . LEU A 1 100 ? -12.337 3.195 30.986 1.00 93.81 100 LEU A N 1
ATOM 790 C CA . LEU A 1 100 ? -11.422 3.054 32.120 1.00 93.81 100 LEU A CA 1
ATOM 791 C C . LEU A 1 100 ? -11.560 4.225 33.095 1.00 93.81 100 LEU A C 1
ATOM 793 O O . LEU A 1 100 ? -11.788 3.996 34.281 1.00 93.81 100 LEU A O 1
ATOM 797 N N . GLY A 1 101 ? -11.565 5.463 32.593 1.00 91.69 101 GLY A N 1
ATOM 798 C CA . GLY A 1 101 ? -11.759 6.650 33.428 1.00 91.69 101 GLY A CA 1
ATOM 799 C C . GLY A 1 101 ? -13.112 6.679 34.148 1.00 91.69 101 GLY A C 1
ATOM 800 O O . GLY A 1 101 ? -13.196 7.128 35.290 1.00 91.69 101 GLY A O 1
ATOM 801 N N . LYS A 1 102 ? -14.181 6.153 33.529 1.00 91.88 102 LYS A N 1
ATOM 802 C CA . LYS A 1 102 ? -15.461 5.961 34.231 1.00 91.88 102 LYS A CA 1
ATOM 803 C C . LYS A 1 102 ? -15.325 4.904 35.327 1.00 91.88 102 LYS A C 1
ATOM 805 O O . LYS A 1 102 ? -15.706 5.162 36.455 1.00 91.88 102 LYS A O 1
ATOM 810 N N . ILE A 1 103 ? -14.769 3.730 35.038 1.00 92.25 103 ILE A N 1
ATOM 811 C CA . ILE A 1 103 ? -14.609 2.666 36.046 1.00 92.25 103 ILE A CA 1
ATOM 812 C C . ILE A 1 103 ? -13.824 3.174 37.265 1.00 92.25 103 ILE A C 1
ATOM 814 O O . ILE A 1 103 ? -14.225 2.919 38.404 1.00 92.25 103 ILE A O 1
ATOM 818 N N . GLU A 1 104 ? -12.745 3.921 37.032 1.00 92.00 104 GLU A N 1
ATOM 819 C CA . GLU A 1 104 ? -11.935 4.518 38.091 1.00 92.00 104 GLU A CA 1
ATOM 820 C C . GLU A 1 104 ? -12.739 5.527 38.922 1.00 92.00 104 GLU A C 1
ATOM 822 O O . GLU A 1 104 ? -12.798 5.387 40.146 1.00 92.00 104 GLU A O 1
ATOM 827 N N . SER A 1 105 ? -13.439 6.473 38.280 1.00 91.50 105 SER A N 1
ATOM 828 C CA . SER A 1 105 ? -14.244 7.465 39.004 1.00 91.50 105 SER A CA 1
ATOM 829 C C . SER A 1 105 ? -15.383 6.824 39.796 1.00 91.50 105 SER A C 1
ATOM 831 O O . SER A 1 105 ? -15.556 7.118 40.977 1.00 91.50 105 SER A O 1
ATOM 833 N N . GLY A 1 106 ? -16.103 5.867 39.206 1.00 88.31 106 GLY A N 1
ATOM 834 C CA . GLY A 1 106 ? -17.174 5.136 39.885 1.00 88.31 106 GLY A CA 1
ATOM 835 C C . GLY A 1 106 ? -16.674 4.340 41.093 1.00 88.31 106 GLY A C 1
ATOM 836 O O . GLY A 1 106 ? -17.364 4.264 42.112 1.00 88.31 106 GLY A O 1
ATOM 837 N N . THR A 1 107 ? -15.454 3.799 41.016 1.00 88.00 107 THR A N 1
ATOM 838 C CA . THR A 1 107 ? -14.812 3.087 42.130 1.00 88.00 107 THR A CA 1
ATOM 839 C C . THR A 1 107 ? -14.387 4.052 43.238 1.00 88.00 107 THR A C 1
ATOM 841 O O . THR A 1 107 ? -14.687 3.811 44.410 1.00 88.00 107 THR A O 1
ATOM 844 N N . GLN A 1 108 ? -13.723 5.155 42.883 1.00 90.69 108 GLN A N 1
ATOM 845 C CA . GLN A 1 108 ? -13.236 6.157 43.833 1.00 90.69 108 GLN A CA 1
ATOM 846 C C . GLN A 1 108 ? -14.387 6.857 44.571 1.00 90.69 108 GLN A C 1
ATOM 848 O O . GLN A 1 108 ? -14.319 7.062 45.783 1.00 90.69 108 GLN A O 1
ATOM 853 N N . GLU A 1 109 ? -15.467 7.172 43.858 1.00 90.75 109 GLU A N 1
ATOM 854 C CA . GLU A 1 109 ? -16.660 7.833 44.396 1.00 90.75 109 GLU A CA 1
ATOM 855 C C . GLU A 1 109 ? -17.609 6.864 45.123 1.00 90.75 109 GLU A C 1
ATOM 857 O O . GLU A 1 109 ? -18.575 7.306 45.744 1.00 90.75 109 GLU A O 1
ATOM 862 N N . ARG A 1 110 ? -17.354 5.545 45.064 1.00 84.38 110 ARG A N 1
ATOM 863 C CA . ARG A 1 110 ? -18.278 4.483 45.513 1.00 84.38 110 ARG A CA 1
ATOM 864 C C . ARG A 1 110 ? -19.683 4.653 44.923 1.00 84.38 110 ARG A C 1
ATOM 866 O O . ARG A 1 110 ? -20.692 4.525 45.619 1.00 84.38 110 ARG A O 1
ATOM 873 N N . ASN A 1 111 ? -19.742 4.951 43.629 1.00 81.69 111 ASN A N 1
ATOM 874 C CA . ASN A 1 111 ? -20.986 5.244 42.940 1.00 81.69 111 ASN A CA 1
ATOM 875 C C . ASN A 1 111 ? -21.777 3.950 42.667 1.00 81.69 111 ASN A C 1
ATOM 877 O O . ASN A 1 111 ? -21.451 3.179 41.767 1.00 81.69 111 ASN A O 1
ATOM 881 N N . VAL A 1 112 ? -22.821 3.714 43.466 1.00 79.38 112 VAL A N 1
ATOM 882 C CA . VAL A 1 112 ? -23.746 2.568 43.340 1.00 79.38 112 VAL A CA 1
ATOM 883 C C . VAL A 1 112 ? -25.034 2.923 42.588 1.00 79.38 112 VAL A C 1
ATOM 885 O O . VAL A 1 112 ? -26.003 2.162 42.613 1.00 79.38 112 VAL A O 1
ATOM 888 N N . ASP A 1 113 ? -25.076 4.088 41.939 1.00 91.44 113 ASP A N 1
ATOM 889 C CA . ASP A 1 113 ? -26.261 4.545 41.228 1.00 91.44 113 ASP A CA 1
ATOM 890 C C . ASP A 1 113 ? -26.576 3.647 40.018 1.00 91.44 113 ASP A C 1
ATOM 892 O O . ASP A 1 113 ? -25.726 3.311 39.186 1.00 91.44 113 ASP A O 1
ATOM 896 N N . ARG A 1 114 ? -27.846 3.251 39.903 1.00 89.31 114 ARG A N 1
ATOM 897 C CA . ARG A 1 114 ? -28.310 2.352 38.841 1.00 89.31 114 ARG A CA 1
ATOM 898 C C . ARG A 1 114 ? -28.206 2.987 37.451 1.00 89.31 114 ARG A C 1
ATOM 900 O O . ARG A 1 114 ? -27.908 2.279 36.490 1.00 89.31 114 ARG A O 1
ATOM 907 N N . SER A 1 115 ? -28.455 4.293 37.332 1.00 90.12 115 SER A N 1
ATOM 908 C CA . SER A 1 115 ? -28.309 5.037 36.075 1.00 90.12 115 SER A CA 1
ATOM 909 C C . SER A 1 115 ? -26.840 5.113 35.670 1.00 90.12 115 SER A C 1
ATOM 911 O O . SER A 1 115 ? -26.505 4.932 34.499 1.00 90.12 115 SER A O 1
ATOM 913 N N . TYR A 1 116 ? -25.941 5.294 36.636 1.00 90.31 116 TYR A N 1
ATOM 914 C CA . TYR A 1 116 ? -24.504 5.248 36.397 1.00 90.31 116 TYR A CA 1
ATOM 915 C C . TYR A 1 116 ? -24.050 3.883 35.849 1.00 90.31 116 TYR A C 1
ATOM 917 O O . TYR A 1 116 ? -23.435 3.823 34.780 1.00 90.31 116 TYR A O 1
ATOM 925 N N . ALA A 1 117 ? -24.426 2.783 36.512 1.00 90.12 117 ALA A N 1
ATOM 926 C CA . ALA A 1 117 ? -24.103 1.425 36.063 1.00 90.12 117 ALA A CA 1
ATOM 927 C C . ALA A 1 117 ? -24.675 1.116 34.667 1.00 90.12 117 ALA A C 1
ATOM 929 O O . ALA A 1 117 ? -23.984 0.555 33.817 1.00 90.12 117 ALA A O 1
ATOM 930 N N . TYR A 1 118 ? -25.914 1.538 34.397 1.00 92.19 118 TYR A N 1
ATOM 931 C CA . TYR A 1 118 ? -26.530 1.405 33.076 1.00 92.19 118 TYR A CA 1
ATOM 932 C C . TYR A 1 118 ? -25.749 2.171 31.997 1.00 92.19 118 TYR A C 1
ATOM 934 O O . TYR A 1 118 ? -25.401 1.609 30.960 1.00 92.19 118 TYR A O 1
ATOM 942 N N . ASN A 1 119 ? -25.397 3.433 32.252 1.00 91.94 119 ASN A N 1
ATOM 943 C CA . ASN A 1 119 ? -24.627 4.251 31.314 1.00 91.94 119 ASN A CA 1
ATOM 944 C C . ASN A 1 119 ? -23.214 3.701 31.063 1.00 91.94 119 ASN A C 1
ATOM 946 O O . ASN A 1 119 ? -22.674 3.862 29.960 1.00 91.94 119 ASN A O 1
ATOM 950 N N . LEU A 1 120 ? -22.603 3.061 32.063 1.00 92.88 120 LEU A N 1
ATOM 951 C CA . LEU A 1 120 ? -21.326 2.368 31.914 1.00 92.88 120 LEU A CA 1
ATOM 952 C C . LEU A 1 120 ? -21.469 1.140 31.006 1.00 92.88 120 LEU A C 1
ATOM 954 O O . LEU A 1 120 ? -20.716 1.019 30.043 1.00 92.88 120 LEU A O 1
ATOM 958 N N . LEU A 1 121 ? -22.480 0.298 31.237 1.00 92.50 121 LEU A N 1
ATOM 959 C CA . LEU A 1 121 ? -22.771 -0.867 30.393 1.00 92.50 121 LEU A CA 1
ATOM 960 C C . LEU A 1 121 ? -23.066 -0.473 28.940 1.00 92.50 121 LEU A C 1
ATOM 962 O O . LEU A 1 121 ? -22.520 -1.078 28.022 1.00 92.50 121 LEU A O 1
ATOM 966 N N . VAL A 1 122 ? -23.848 0.587 28.718 1.00 93.62 122 VAL A N 1
ATOM 967 C CA . VAL A 1 122 ? -24.108 1.1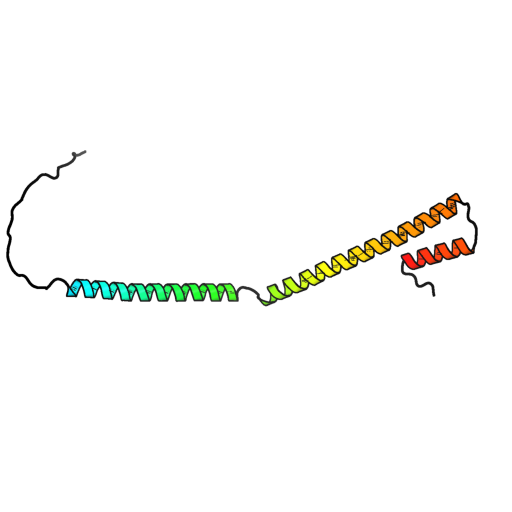33 27.373 1.00 93.62 122 VAL A CA 1
ATOM 968 C C . VAL A 1 122 ? -22.821 1.651 26.721 1.00 93.62 122 VAL A C 1
ATOM 970 O O . VAL A 1 122 ? -22.623 1.474 25.521 1.00 93.62 122 VAL A O 1
ATOM 973 N N . SER A 1 123 ? -21.924 2.280 27.489 1.00 92.38 123 SER A N 1
ATOM 974 C CA . SER A 1 123 ? -20.634 2.755 26.963 1.00 92.38 123 SER A CA 1
ATOM 975 C C . SER A 1 123 ? -19.740 1.589 26.535 1.00 92.38 123 SER A C 1
ATOM 977 O O . SER A 1 123 ? -19.133 1.663 25.470 1.00 92.38 123 SER A O 1
ATOM 979 N N . ILE A 1 124 ? -19.709 0.512 27.327 1.00 91.69 124 ILE A N 1
ATOM 980 C CA . ILE A 1 124 ? -18.986 -0.726 27.009 1.00 91.69 124 ILE A CA 1
ATOM 981 C C . ILE A 1 124 ? -19.568 -1.364 25.752 1.00 91.69 124 ILE A C 1
ATOM 983 O O . ILE A 1 124 ? -18.823 -1.600 24.807 1.00 91.69 124 ILE A O 1
ATOM 987 N N . ALA A 1 125 ? -20.888 -1.566 25.704 1.00 92.00 125 ALA A N 1
ATOM 988 C CA . ALA A 1 125 ? -21.583 -2.136 24.552 1.00 92.00 125 ALA A CA 1
ATOM 989 C C . ALA A 1 125 ? -21.254 -1.378 23.256 1.00 92.00 125 ALA A C 1
ATOM 991 O O . ALA A 1 125 ? -20.856 -1.990 22.270 1.00 92.00 125 ALA A O 1
ATOM 992 N N . LYS A 1 126 ? -21.294 -0.041 23.283 1.00 89.62 126 LYS A N 1
ATOM 993 C CA . LYS A 1 126 ? -20.928 0.793 22.127 1.00 89.62 126 LYS A CA 1
ATOM 994 C C . LYS A 1 126 ? -19.463 0.648 21.714 1.00 89.62 126 LYS A C 1
ATOM 996 O O . LYS A 1 126 ? -19.182 0.629 20.521 1.00 89.62 126 LYS A O 1
ATOM 1001 N N . ALA A 1 127 ? -18.536 0.541 22.667 1.00 89.06 127 ALA A N 1
ATOM 1002 C CA . ALA A 1 127 ? -17.115 0.359 22.366 1.00 89.06 127 ALA A CA 1
ATOM 1003 C C . ALA A 1 127 ? -16.806 -1.028 21.779 1.0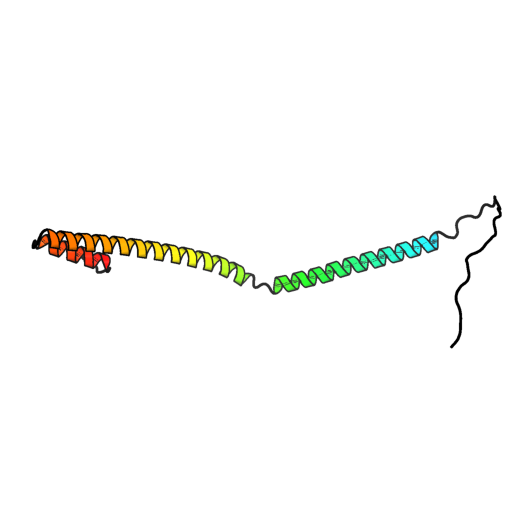0 89.06 127 ALA A C 1
ATOM 1005 O O . ALA A 1 127 ? -15.941 -1.136 20.916 1.00 89.06 127 ALA A O 1
ATOM 1006 N N . VAL A 1 128 ? -17.542 -2.067 22.190 1.00 87.81 128 VAL A N 1
ATOM 1007 C CA . VAL A 1 128 ? -17.419 -3.423 21.624 1.00 87.81 128 VAL A CA 1
ATOM 1008 C C . VAL A 1 128 ? -18.284 -3.646 20.373 1.00 87.81 128 VAL A C 1
ATOM 1010 O O . VAL A 1 128 ? -18.316 -4.753 19.843 1.00 87.81 128 VAL A O 1
ATOM 1013 N N . GLY A 1 129 ? -18.986 -2.615 19.890 1.00 86.50 129 GLY A N 1
ATOM 1014 C CA . GLY A 1 129 ? -19.816 -2.685 18.681 1.00 86.50 129 GLY A CA 1
ATOM 1015 C C . GLY A 1 129 ? -21.150 -3.420 18.855 1.00 86.50 129 GLY A C 1
ATOM 1016 O O . GLY A 1 129 ? -21.745 -3.848 17.869 1.00 86.50 129 GLY A O 1
ATOM 1017 N N . VAL A 1 130 ? -21.632 -3.578 20.089 1.00 90.75 130 VAL A N 1
ATOM 1018 C CA . VAL A 1 130 ? -22.949 -4.154 20.385 1.00 90.75 130 VAL A CA 1
ATOM 1019 C C . VAL A 1 130 ? -24.023 -3.067 20.212 1.00 90.75 130 VAL A C 1
ATOM 1021 O O . VAL A 1 130 ? -23.896 -2.000 20.820 1.00 90.75 130 VAL A O 1
ATOM 1024 N N . PRO A 1 131 ? -25.078 -3.306 19.406 1.00 84.94 131 PRO A N 1
ATOM 1025 C CA . PRO A 1 131 ? -26.194 -2.376 19.277 1.00 84.94 131 PRO A CA 1
ATOM 1026 C C . PRO A 1 131 ? -26.899 -2.188 20.625 1.00 84.94 131 PRO A C 1
ATOM 1028 O O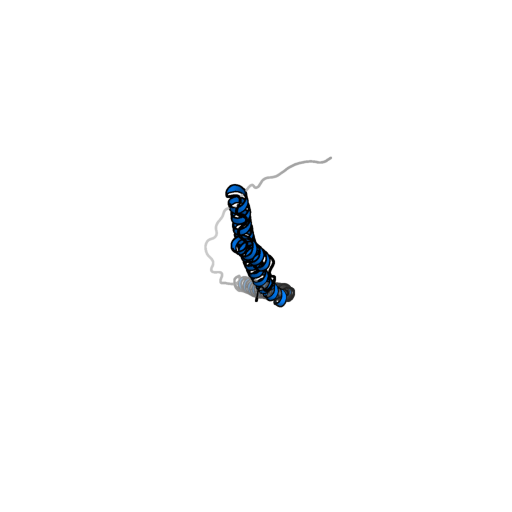 . PRO A 1 131 ? -27.097 -3.147 21.369 1.00 84.94 131 PRO A O 1
ATOM 1031 N N . THR A 1 132 ? -27.260 -0.947 20.947 1.00 82.19 132 THR A N 1
ATOM 1032 C CA . THR A 1 132 ? -27.846 -0.568 22.248 1.00 82.19 132 THR A CA 1
ATOM 1033 C C . THR A 1 132 ? -29.276 -0.042 22.141 1.00 82.19 132 THR A C 1
ATOM 1035 O O . THR A 1 132 ? -29.769 0.549 23.101 1.00 82.19 132 THR A O 1
ATOM 1038 N N . ASP A 1 133 ? -29.893 -0.228 20.976 1.00 75.12 133 ASP A N 1
ATOM 1039 C CA . ASP A 1 133 ? -31.196 0.316 20.592 1.00 75.12 133 ASP A CA 1
ATOM 1040 C C . ASP A 1 133 ? -32.258 -0.792 20.547 1.00 75.12 133 ASP A C 1
ATOM 1042 O O . ASP A 1 133 ? -31.903 -1.930 20.152 1.00 75.12 133 ASP A O 1
#